Protein AF-A0A7S1B2X5-F1 (afdb_monomer_lite)

pLDDT: mean 73.07, std 13.42, range [37.28, 90.69]

Organism: NCBI:txid216773

Structure (mmCIF, N/CA/C/O backbone):
data_AF-A0A7S1B2X5-F1
#
_entry.id   AF-A0A7S1B2X5-F1
#
loop_
_atom_site.group_PDB
_atom_site.id
_atom_site.type_symbol
_atom_site.label_atom_id
_atom_site.label_alt_id
_atom_site.label_comp_id
_atom_site.label_asym_id
_atom_site.label_entity_id
_atom_site.label_seq_id
_atom_site.pdbx_PDB_ins_code
_atom_site.Cartn_x
_atom_site.Cartn_y
_atom_site.Cartn_z
_atom_site.occupancy
_atom_site.B_iso_or_equiv
_atom_site.auth_seq_id
_atom_site.auth_comp_id
_atom_site.auth_asym_id
_atom_site.auth_atom_id
_atom_site.pdbx_PDB_model_num
ATOM 1 N N . TYR A 1 1 ? 13.608 11.062 -33.165 1.00 51.12 1 TYR A N 1
ATOM 2 C CA . TYR A 1 1 ? 14.227 10.908 -34.496 1.00 51.12 1 TYR A CA 1
ATOM 3 C C . TYR A 1 1 ? 13.852 12.050 -35.441 1.00 51.12 1 TYR A C 1
ATOM 5 O O . TYR A 1 1 ? 14.652 12.958 -35.560 1.00 51.12 1 TYR A O 1
ATOM 13 N N . TYR A 1 2 ? 12.634 12.104 -36.008 1.00 51.72 2 TYR A N 1
ATOM 14 C CA . TYR A 1 2 ? 12.234 13.109 -37.024 1.00 51.72 2 TYR A CA 1
ATOM 15 C C . TYR A 1 2 ? 12.463 14.580 -36.612 1.00 51.72 2 TYR A C 1
ATOM 17 O O . TYR A 1 2 ? 12.947 15.375 -37.407 1.00 51.72 2 TYR A O 1
ATOM 25 N N . ALA A 1 3 ? 12.171 14.922 -35.353 1.00 55.47 3 ALA A N 1
ATOM 26 C CA . ALA A 1 3 ? 12.404 16.256 -34.790 1.00 55.47 3 ALA A CA 1
ATOM 27 C C . ALA A 1 3 ? 13.886 16.584 -34.518 1.00 55.47 3 ALA A C 1
ATOM 29 O O . ALA A 1 3 ? 14.247 17.753 -34.463 1.00 55.47 3 ALA A O 1
ATOM 30 N N . ALA A 1 4 ? 14.729 15.565 -34.329 1.00 58.91 4 ALA A N 1
ATOM 31 C CA . ALA A 1 4 ? 16.142 15.722 -33.982 1.00 58.91 4 ALA A CA 1
ATOM 32 C C . ALA A 1 4 ? 17.059 15.676 -35.216 1.00 58.91 4 ALA A C 1
ATOM 34 O O . ALA A 1 4 ? 18.112 16.300 -35.211 1.00 58.91 4 ALA A O 1
ATOM 35 N N . THR A 1 5 ? 16.667 14.960 -36.278 1.00 59.28 5 THR A N 1
ATOM 36 C CA . THR A 1 5 ? 17.495 14.759 -37.480 1.00 59.28 5 THR A CA 1
ATOM 37 C C . THR A 1 5 ? 17.140 15.676 -38.650 1.00 59.28 5 THR A C 1
ATOM 39 O O . THR A 1 5 ? 17.863 15.698 -39.643 1.00 59.28 5 THR A O 1
ATOM 42 N N . ARG A 1 6 ? 16.045 16.447 -38.574 1.00 59.91 6 ARG A N 1
ATOM 43 C CA . ARG A 1 6 ? 15.632 17.377 -39.639 1.00 59.91 6 ARG A CA 1
ATOM 44 C C . ARG A 1 6 ? 15.222 18.727 -39.061 1.00 59.91 6 ARG A C 1
ATOM 46 O O . ARG A 1 6 ? 14.133 18.880 -38.506 1.00 59.91 6 ARG A O 1
ATOM 53 N N . SER A 1 7 ? 16.102 19.715 -39.206 1.00 49.72 7 SER A N 1
ATOM 54 C CA . SER A 1 7 ? 15.865 21.092 -38.774 1.00 49.72 7 SER A CA 1
ATOM 55 C C . SER A 1 7 ? 14.708 21.723 -39.564 1.00 49.72 7 SER A C 1
ATOM 57 O O . SER A 1 7 ? 14.648 21.647 -40.787 1.00 49.72 7 SER A O 1
ATOM 59 N N . GLY A 1 8 ? 13.749 22.326 -38.851 1.00 60.31 8 GLY A N 1
ATOM 60 C CA . GLY A 1 8 ? 12.689 23.159 -39.442 1.00 60.31 8 GLY A CA 1
ATOM 61 C C . GLY A 1 8 ? 11.333 22.496 -39.723 1.00 60.31 8 GLY A C 1
ATOM 62 O O . GLY A 1 8 ? 10.438 23.176 -40.210 1.00 60.31 8 GLY A O 1
ATOM 63 N N . SER A 1 9 ? 11.120 21.212 -39.400 1.00 59.06 9 SER A N 1
ATOM 64 C CA . SER A 1 9 ? 9.840 20.519 -39.683 1.00 59.06 9 SER A CA 1
ATOM 65 C C . SER A 1 9 ? 9.235 19.761 -38.492 1.00 59.06 9 SER A C 1
ATOM 67 O O . SER A 1 9 ? 8.562 18.745 -38.669 1.00 59.06 9 SER A O 1
ATOM 69 N N . PHE A 1 10 ? 9.424 20.284 -37.274 1.00 61.44 10 PHE A N 1
ATOM 70 C CA . PHE A 1 10 ? 8.955 19.685 -36.012 1.00 61.44 10 PHE A CA 1
ATOM 71 C C . PHE A 1 10 ? 7.477 19.252 -36.041 1.00 61.44 10 PHE A C 1
ATOM 73 O O . PHE A 1 10 ? 7.136 18.176 -35.556 1.00 61.44 10 PHE A O 1
ATOM 80 N N . TRP A 1 11 ? 6.607 20.057 -36.659 1.00 62.44 11 TRP A N 1
ATOM 81 C CA . TRP A 1 11 ? 5.155 19.851 -36.653 1.00 62.44 11 TRP A CA 1
ATOM 82 C C . TRP A 1 11 ? 4.622 18.986 -37.812 1.00 62.44 11 TRP A C 1
ATOM 84 O O . TRP A 1 11 ? 3.517 18.455 -37.737 1.00 62.44 11 TRP A O 1
ATOM 94 N N . ASN A 1 12 ? 5.420 18.763 -38.864 1.00 66.12 12 ASN A N 1
ATOM 95 C CA . ASN A 1 12 ? 4.993 18.042 -40.076 1.00 66.12 12 ASN A CA 1
ATOM 96 C C . ASN A 1 12 ? 5.282 16.532 -40.025 1.00 66.12 12 ASN A C 1
ATOM 98 O O . ASN A 1 12 ? 5.194 15.843 -41.042 1.00 66.12 12 ASN A O 1
ATOM 102 N N . TRP A 1 13 ? 5.619 15.988 -38.853 1.00 64.06 13 TRP A N 1
ATOM 103 C CA . TRP A 1 13 ? 5.967 14.571 -38.709 1.00 64.06 13 TRP A CA 1
ATOM 104 C C . TRP A 1 13 ? 4.816 13.620 -39.080 1.00 64.06 13 TRP A C 1
ATOM 106 O O . TRP A 1 13 ? 5.064 12.482 -39.480 1.00 64.06 13 TRP A O 1
ATOM 116 N N . TRP A 1 14 ? 3.571 14.096 -38.997 1.00 66.06 14 TRP A N 1
ATOM 117 C CA . TRP A 1 14 ? 2.355 13.369 -39.371 1.00 66.06 14 TRP A CA 1
ATOM 118 C C . TRP A 1 14 ? 2.150 13.217 -40.888 1.00 66.06 14 TRP A C 1
ATOM 120 O O . TRP A 1 14 ? 1.472 12.287 -41.312 1.00 66.06 14 TRP A O 1
ATOM 130 N N . GLN A 1 15 ? 2.731 14.095 -41.719 1.00 68.12 15 GLN A N 1
ATOM 131 C CA . GLN A 1 15 ? 2.636 13.988 -43.186 1.00 68.12 15 GLN A CA 1
ATOM 132 C C . GLN A 1 15 ? 3.516 12.864 -43.747 1.00 68.12 15 GLN A C 1
ATOM 134 O O . GLN A 1 15 ? 3.333 12.417 -44.882 1.00 68.12 15 GLN A O 1
ATOM 139 N N . TYR A 1 16 ? 4.477 12.386 -42.958 1.00 61.59 16 TYR A N 1
ATOM 140 C CA . TYR A 1 16 ? 5.363 11.314 -43.366 1.00 61.59 16 TYR A CA 1
ATOM 141 C C . TYR A 1 16 ? 4.650 9.964 -43.228 1.00 61.59 16 TYR A C 1
ATOM 143 O O . TYR A 1 16 ? 4.405 9.491 -42.115 1.00 61.59 16 TYR A O 1
ATOM 151 N N . ARG A 1 17 ? 4.339 9.307 -44.356 1.00 60.09 17 ARG A N 1
ATOM 152 C CA . ARG A 1 17 ? 3.829 7.926 -44.338 1.00 60.09 17 ARG A CA 1
ATOM 153 C C . ARG A 1 17 ? 4.901 7.000 -43.770 1.00 60.09 17 ARG A C 1
ATOM 155 O O . ARG A 1 17 ? 5.822 6.584 -44.471 1.00 60.09 17 ARG A O 1
ATOM 162 N N . LYS A 1 18 ? 4.767 6.648 -42.494 1.00 63.75 18 LYS A N 1
ATOM 163 C CA . LYS A 1 18 ? 5.566 5.591 -41.874 1.00 63.75 18 LYS A CA 1
ATOM 164 C C . LYS A 1 18 ? 5.159 4.268 -42.526 1.00 63.75 18 LYS A C 1
ATOM 166 O O . LYS A 1 18 ? 3.989 3.895 -42.469 1.00 63.75 18 LYS A O 1
ATOM 171 N N . LYS A 1 19 ? 6.100 3.555 -43.152 1.00 58.75 19 LYS A N 1
ATOM 172 C CA . LYS A 1 19 ? 5.879 2.155 -43.538 1.00 58.75 19 LYS A CA 1
ATOM 173 C C . LYS A 1 19 ? 5.829 1.338 -42.248 1.00 58.75 19 LYS A C 1
ATOM 175 O O . LYS A 1 19 ? 6.869 1.001 -41.694 1.00 58.75 19 LYS A O 1
ATOM 180 N N . MET A 1 20 ? 4.629 1.116 -41.717 1.00 52.09 20 MET A N 1
ATOM 181 C CA . MET A 1 20 ? 4.441 0.230 -40.574 1.00 52.09 20 MET A CA 1
ATOM 182 C C . MET A 1 20 ? 4.513 -1.208 -41.070 1.00 52.09 20 MET A C 1
ATOM 184 O O . MET A 1 20 ? 3.611 -1.684 -41.754 1.00 52.09 20 MET A O 1
ATOM 188 N N . TYR A 1 21 ? 5.603 -1.891 -40.743 1.00 56.97 21 TYR A N 1
ATOM 189 C CA . TYR A 1 21 ? 5.671 -3.335 -40.880 1.00 56.97 21 TYR A CA 1
ATOM 190 C C . TYR A 1 21 ? 5.119 -3.930 -39.588 1.00 56.97 21 TYR A C 1
ATOM 192 O O . TYR A 1 21 ? 5.742 -3.811 -38.538 1.00 56.97 21 TYR A O 1
ATOM 200 N N . TRP A 1 22 ? 3.922 -4.512 -39.659 1.00 53.44 22 TRP A N 1
ATOM 201 C CA . TRP A 1 22 ? 3.254 -5.109 -38.496 1.00 53.44 22 TRP A CA 1
ATOM 202 C C . TRP A 1 22 ? 4.026 -6.328 -37.960 1.00 53.44 22 TRP A C 1
ATOM 204 O O . TRP A 1 22 ? 4.013 -6.601 -36.767 1.00 53.44 22 TRP A O 1
ATOM 214 N N . VAL A 1 23 ? 4.779 -6.998 -38.840 1.00 54.66 23 VAL A N 1
ATOM 215 C CA . VAL A 1 23 ? 5.774 -8.023 -38.509 1.00 54.66 23 VAL A CA 1
ATOM 216 C C . VAL A 1 23 ? 6.947 -7.850 -39.480 1.00 54.66 23 VAL A C 1
ATOM 218 O O . VAL A 1 23 ? 6.916 -8.349 -40.601 1.00 54.66 23 VAL A O 1
ATOM 221 N N . SER A 1 24 ? 7.957 -7.067 -39.095 1.00 48.06 24 SER A N 1
ATOM 222 C CA . SER A 1 24 ? 9.237 -7.018 -39.814 1.00 48.06 24 SER A CA 1
ATOM 223 C C . SER A 1 24 ? 10.173 -8.063 -39.208 1.00 48.06 24 SER A C 1
ATOM 225 O O . SER A 1 24 ? 10.611 -7.863 -38.076 1.00 48.06 24 SER A O 1
ATOM 227 N N . PRO A 1 25 ? 10.528 -9.149 -39.919 1.00 54.94 25 PRO A N 1
ATOM 228 C CA . PRO A 1 25 ? 11.567 -10.073 -39.462 1.00 54.94 25 PRO A CA 1
ATOM 229 C C . PRO A 1 25 ? 12.975 -9.454 -39.509 1.00 54.94 25 PRO A C 1
ATOM 231 O O . PRO A 1 25 ? 13.930 -10.075 -39.053 1.00 54.94 25 PRO A O 1
ATOM 234 N N . GLN A 1 26 ? 13.128 -8.242 -40.056 1.00 54.75 26 GLN A N 1
ATOM 235 C CA . GLN A 1 26 ? 14.396 -7.524 -40.060 1.00 54.75 26 GLN A CA 1
ATOM 236 C C . GLN A 1 26 ? 14.434 -6.524 -38.897 1.00 54.75 26 GLN A C 1
ATOM 238 O O . GLN A 1 26 ? 13.511 -5.705 -38.782 1.00 54.75 26 GLN A O 1
ATOM 243 N N . PRO A 1 27 ? 15.474 -6.563 -38.039 1.00 57.91 27 PRO A N 1
ATOM 244 C CA . PRO A 1 27 ? 15.694 -5.504 -37.066 1.00 57.91 27 PRO A CA 1
ATOM 245 C C . PRO A 1 27 ? 15.794 -4.189 -37.836 1.00 57.91 27 PRO A C 1
ATOM 247 O O . PRO A 1 27 ? 16.492 -4.109 -38.848 1.00 57.91 27 PRO A O 1
ATOM 250 N N . CYS A 1 28 ? 15.048 -3.174 -37.398 1.00 58.97 28 CYS A N 1
ATOM 251 C CA . CYS A 1 28 ? 15.173 -1.836 -37.963 1.00 58.97 28 CYS A CA 1
ATOM 252 C C . CYS A 1 28 ? 16.665 -1.462 -37.899 1.00 58.97 28 CYS A C 1
ATOM 254 O O . CYS A 1 28 ? 17.228 -1.565 -36.805 1.00 58.97 28 CYS A O 1
ATOM 256 N N . PRO A 1 29 ? 17.328 -1.127 -39.025 1.00 60.38 29 PRO A N 1
ATOM 257 C CA . PRO A 1 29 ? 18.743 -0.785 -39.028 1.00 60.38 29 PRO A CA 1
ATOM 258 C C . PRO A 1 29 ? 18.901 0.576 -38.354 1.00 60.38 29 PRO A C 1
ATOM 260 O O . PRO A 1 29 ? 18.914 1.621 -38.995 1.00 60.38 29 PRO A O 1
ATOM 263 N N . THR A 1 30 ? 18.929 0.548 -37.030 1.00 60.06 30 THR A N 1
ATOM 264 C CA . THR A 1 30 ? 19.235 1.692 -36.190 1.00 60.06 30 THR A CA 1
ATOM 265 C C . THR A 1 30 ? 20.751 1.763 -36.111 1.00 60.06 30 THR A C 1
ATOM 267 O O . THR A 1 30 ? 21.403 0.791 -35.719 1.00 60.06 30 THR A O 1
ATOM 270 N N . GLU A 1 31 ? 21.328 2.880 -36.541 1.00 74.56 31 GLU A N 1
ATOM 271 C CA . GLU A 1 31 ? 22.778 3.046 -36.541 1.00 74.56 31 GLU A CA 1
ATOM 272 C C . GLU A 1 31 ? 23.296 2.977 -35.093 1.00 74.56 31 GLU A C 1
ATOM 274 O O . GLU A 1 31 ? 22.683 3.510 -34.168 1.00 74.56 31 GLU A O 1
ATOM 279 N N . TRP A 1 32 ? 24.403 2.266 -34.864 1.00 74.75 32 TRP A N 1
ATOM 280 C CA . TRP A 1 32 ? 24.851 1.864 -33.519 1.00 74.75 32 TRP A CA 1
ATOM 281 C C . TRP A 1 32 ? 25.058 3.035 -32.541 1.00 74.75 32 TRP A C 1
ATOM 283 O O . TRP A 1 32 ? 24.898 2.865 -31.334 1.00 74.75 32 TRP A O 1
ATOM 293 N N . TYR A 1 33 ? 25.373 4.233 -33.041 1.00 77.12 33 TYR A N 1
ATOM 294 C CA . TYR A 1 33 ? 25.543 5.425 -32.210 1.00 77.12 33 TYR A CA 1
ATOM 295 C C . TYR A 1 33 ? 24.212 5.982 -31.677 1.00 77.12 33 TYR A C 1
ATOM 297 O O . TYR A 1 33 ? 24.188 6.618 -30.623 1.00 77.12 33 TYR A O 1
ATOM 305 N N . GLU A 1 34 ? 23.089 5.721 -32.351 1.00 74.44 34 GLU A N 1
ATOM 306 C CA . GLU A 1 34 ? 21.761 6.153 -31.900 1.00 74.44 34 GLU A CA 1
ATOM 307 C C . GLU A 1 34 ? 21.315 5.392 -30.647 1.00 74.44 34 GLU A C 1
ATOM 309 O O . GLU A 1 34 ? 20.523 5.908 -29.856 1.00 74.44 34 GLU A O 1
ATOM 314 N N . TYR A 1 35 ? 21.873 4.198 -30.420 1.00 77.12 35 TYR A N 1
ATOM 315 C CA . TYR A 1 35 ? 21.618 3.403 -29.223 1.00 77.12 35 TYR A CA 1
ATOM 316 C C . TYR A 1 35 ? 21.959 4.182 -27.947 1.00 77.12 35 TYR A C 1
ATOM 318 O O . TYR A 1 35 ? 21.159 4.217 -27.014 1.00 77.12 35 TYR A O 1
ATOM 326 N N . PHE A 1 36 ? 23.091 4.891 -27.924 1.00 81.62 36 PHE A N 1
ATOM 327 C CA . PHE A 1 36 ? 23.503 5.675 -26.756 1.00 81.62 36 PHE A CA 1
ATOM 328 C C . PHE A 1 36 ? 22.570 6.855 -26.480 1.00 81.62 36 PHE A C 1
ATOM 330 O O . PHE A 1 36 ? 22.327 7.178 -25.319 1.00 81.62 36 PHE A O 1
ATOM 337 N N . LEU A 1 37 ? 22.004 7.469 -27.523 1.00 79.50 37 LEU A N 1
ATOM 338 C CA . LEU A 1 37 ? 21.045 8.564 -27.369 1.00 79.50 37 LEU A CA 1
ATOM 339 C C . LEU A 1 37 ? 19.714 8.068 -26.808 1.00 79.50 37 LEU A C 1
ATOM 341 O O . LEU A 1 37 ? 19.147 8.708 -25.926 1.00 79.50 37 LEU A O 1
ATOM 345 N N . VAL A 1 38 ? 19.224 6.924 -27.290 1.00 79.75 38 VAL A N 1
ATOM 346 C CA . VAL A 1 38 ? 17.984 6.326 -26.780 1.00 79.75 38 VAL A CA 1
ATOM 347 C C . VAL A 1 38 ? 18.170 5.865 -25.338 1.00 79.75 38 VAL A C 1
ATOM 349 O O . VAL A 1 38 ? 17.350 6.200 -24.488 1.00 79.75 38 VAL A O 1
ATOM 352 N N . VAL A 1 39 ? 19.265 5.162 -25.039 1.00 84.31 39 VAL A N 1
ATOM 353 C CA . VAL A 1 39 ? 19.568 4.706 -23.676 1.00 84.31 39 VAL A CA 1
ATOM 354 C C . VAL A 1 39 ? 19.749 5.895 -22.734 1.00 84.31 39 VAL A C 1
ATOM 356 O O . VAL A 1 39 ? 19.134 5.919 -21.673 1.00 84.31 39 VAL A O 1
ATOM 359 N N . GLY A 1 40 ? 20.515 6.915 -23.129 1.00 86.88 40 GLY A N 1
ATOM 360 C CA . GLY A 1 40 ? 20.701 8.127 -22.330 1.00 86.88 40 GLY A CA 1
ATOM 361 C C . GLY A 1 40 ? 19.390 8.869 -22.072 1.00 86.88 40 GLY A C 1
ATOM 362 O O . GLY A 1 40 ? 19.125 9.270 -20.942 1.00 86.88 40 GLY A O 1
ATOM 363 N N . LEU A 1 41 ? 18.526 8.985 -23.084 1.00 88.06 41 LEU A N 1
ATOM 364 C CA . LEU A 1 41 ? 17.216 9.617 -22.940 1.00 88.06 41 LEU A CA 1
ATOM 365 C C . LEU A 1 41 ? 16.305 8.834 -21.990 1.00 88.06 41 LEU A C 1
ATOM 367 O O . LEU A 1 41 ? 15.653 9.447 -21.150 1.00 88.06 41 LEU A O 1
ATOM 371 N N . VAL A 1 42 ? 16.284 7.501 -22.079 1.00 87.44 42 VAL A N 1
ATOM 372 C CA . VAL A 1 42 ? 15.501 6.655 -21.166 1.00 87.44 42 VAL A CA 1
ATOM 373 C C . VAL A 1 42 ? 16.038 6.758 -19.740 1.00 87.44 42 VAL A C 1
ATOM 375 O O . VAL A 1 42 ? 15.253 6.923 -18.815 1.00 87.44 42 VAL A O 1
ATOM 378 N N . VAL A 1 43 ? 17.358 6.732 -19.547 1.00 90.69 43 VAL A N 1
ATOM 379 C CA . VAL A 1 43 ? 17.973 6.864 -18.217 1.00 90.69 43 VAL A CA 1
ATOM 380 C C . VAL A 1 43 ? 17.694 8.242 -17.613 1.00 90.69 43 VAL A C 1
ATOM 382 O O . VAL A 1 43 ? 17.263 8.319 -16.464 1.00 90.69 43 VAL A O 1
ATOM 385 N N . CYS A 1 44 ? 17.865 9.326 -18.377 1.00 87.44 44 CYS A N 1
ATOM 386 C CA . CYS A 1 44 ? 17.526 10.677 -17.922 1.00 87.44 44 CYS A CA 1
ATOM 387 C C . CYS A 1 44 ? 16.032 10.822 -17.616 1.00 87.44 44 CYS A C 1
ATOM 389 O O . CYS A 1 44 ? 15.680 11.453 -16.624 1.00 87.44 44 CYS A O 1
ATOM 391 N N 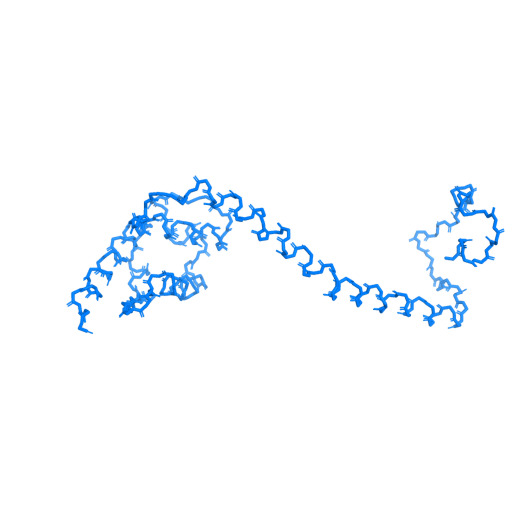. TRP A 1 45 ? 15.157 10.232 -18.433 1.00 87.94 45 TRP A N 1
ATOM 392 C CA . TRP A 1 45 ? 13.715 10.259 -18.200 1.00 87.94 45 TRP A CA 1
ATOM 393 C C . TRP A 1 45 ? 13.318 9.488 -16.939 1.00 87.94 45 TRP A C 1
ATOM 395 O O . TRP A 1 45 ? 12.556 10.005 -16.127 1.00 87.94 45 TRP A O 1
ATOM 405 N N . SER A 1 46 ? 13.867 8.289 -16.732 1.00 87.62 46 SER A N 1
ATOM 406 C CA . SER A 1 46 ? 13.638 7.503 -15.516 1.00 87.62 46 SER A CA 1
ATOM 407 C C . SER A 1 46 ? 14.147 8.235 -14.276 1.00 87.62 46 SER A C 1
ATOM 409 O O . SER A 1 46 ? 13.444 8.307 -13.275 1.00 87.62 46 SER A O 1
ATOM 411 N N . HIS A 1 47 ? 15.327 8.855 -14.354 1.00 88.62 47 HIS A N 1
ATOM 412 C CA . HIS A 1 47 ? 15.864 9.665 -13.262 1.00 88.62 47 HIS A CA 1
ATOM 413 C C . HIS A 1 47 ? 14.969 10.880 -12.964 1.00 88.62 47 HIS A C 1
ATOM 415 O O . HIS A 1 47 ? 14.649 11.154 -11.812 1.00 88.62 47 HIS A O 1
ATOM 421 N N . LEU A 1 48 ? 14.488 11.579 -13.995 1.00 87.62 48 LEU A N 1
ATOM 422 C CA . LEU A 1 48 ? 13.548 12.688 -13.837 1.00 87.62 48 LEU A CA 1
ATOM 423 C C . LEU A 1 48 ? 12.235 12.233 -13.177 1.00 87.62 48 LEU A C 1
ATOM 425 O O . LEU A 1 48 ? 11.752 12.891 -12.256 1.00 87.62 48 LEU A O 1
ATOM 429 N N . MET A 1 49 ? 11.677 11.104 -13.620 1.00 85.19 49 MET A N 1
ATOM 430 C CA . MET A 1 49 ? 10.464 10.527 -13.041 1.00 85.19 49 MET A CA 1
ATOM 431 C C . MET A 1 49 ? 10.650 10.198 -11.560 1.00 85.19 49 MET A C 1
ATOM 433 O O . MET A 1 49 ? 9.865 10.656 -10.732 1.00 85.19 49 MET A O 1
ATOM 437 N N . THR A 1 50 ? 11.722 9.488 -11.218 1.00 81.81 50 THR A N 1
ATOM 438 C CA . THR A 1 50 ? 11.944 9.024 -9.848 1.00 81.81 50 THR A CA 1
ATOM 439 C C . THR A 1 50 ? 12.297 10.149 -8.882 1.00 81.81 50 THR A C 1
ATOM 441 O O . THR A 1 50 ? 11.768 10.204 -7.779 1.00 81.81 50 THR A O 1
ATOM 444 N N . TYR A 1 51 ? 13.145 11.100 -9.274 1.00 81.50 51 TYR A N 1
ATOM 445 C CA . TYR A 1 51 ? 13.594 12.132 -8.333 1.00 81.50 51 TYR A CA 1
ATOM 446 C C . TYR A 1 51 ? 12.663 13.339 -8.246 1.00 81.50 51 TYR A C 1
ATOM 448 O O . TYR A 1 51 ? 12.595 13.976 -7.196 1.00 81.50 51 TYR A O 1
ATOM 456 N N . HIS A 1 52 ? 11.946 13.671 -9.322 1.00 81.31 52 HIS A N 1
ATOM 457 C CA . HIS A 1 52 ? 11.128 14.885 -9.357 1.00 81.31 52 HIS A CA 1
ATOM 458 C C . HIS A 1 52 ? 9.627 14.608 -9.401 1.00 81.31 52 HIS A C 1
ATOM 460 O O . HIS A 1 52 ? 8.865 15.329 -8.754 1.00 81.31 52 HIS A O 1
ATOM 466 N N . LEU A 1 53 ? 9.183 13.581 -10.130 1.00 80.81 53 LEU A N 1
ATOM 467 C CA . LEU A 1 53 ? 7.752 13.330 -10.304 1.00 80.81 53 LEU A CA 1
ATOM 468 C C . LEU A 1 53 ? 7.172 12.453 -9.195 1.00 80.81 53 LEU A C 1
ATOM 470 O O . LEU A 1 53 ? 6.091 12.776 -8.718 1.00 80.81 53 LEU A O 1
ATOM 474 N N . GLU A 1 54 ? 7.886 11.442 -8.700 1.00 79.06 54 GLU A N 1
ATOM 475 C CA . GLU A 1 54 ? 7.433 10.649 -7.545 1.00 79.06 54 GLU A CA 1
ATOM 476 C C . GLU A 1 54 ? 7.108 11.501 -6.302 1.00 79.06 54 GLU A C 1
ATOM 478 O O . GLU A 1 54 ? 5.992 11.372 -5.793 1.00 79.06 54 GLU A O 1
ATOM 483 N N . PRO A 1 55 ? 7.973 12.423 -5.822 1.00 77.12 55 PRO A N 1
ATOM 484 C CA . PRO A 1 55 ? 7.625 13.248 -4.665 1.00 77.12 55 PRO A CA 1
ATOM 485 C C . PRO A 1 55 ? 6.496 14.240 -4.970 1.00 77.12 55 PRO A C 1
ATOM 487 O O . PRO A 1 55 ? 5.696 14.553 -4.089 1.00 77.12 55 PRO A O 1
ATOM 490 N N . CYS A 1 56 ? 6.382 14.717 -6.213 1.00 80.44 56 CYS A N 1
ATOM 491 C CA . CYS A 1 56 ? 5.285 15.593 -6.619 1.00 80.44 56 CYS A CA 1
ATOM 492 C C . CYS A 1 56 ? 3.944 14.846 -6.593 1.00 80.44 56 CYS A C 1
ATOM 494 O O . CYS A 1 56 ? 2.988 15.315 -5.978 1.00 80.44 56 CYS A O 1
ATOM 496 N N . VAL A 1 57 ? 3.894 13.651 -7.184 1.00 79.69 57 VAL A N 1
ATOM 497 C CA . VAL A 1 57 ? 2.707 12.790 -7.201 1.00 79.69 57 VAL A CA 1
ATOM 498 C C . VAL A 1 57 ? 2.347 12.341 -5.789 1.00 79.69 57 VAL A C 1
ATOM 500 O O . VAL A 1 57 ? 1.177 12.404 -5.424 1.00 79.69 57 VAL A O 1
ATOM 503 N N . ALA A 1 58 ? 3.327 11.970 -4.962 1.00 77.06 58 ALA A N 1
ATOM 504 C CA . ALA A 1 58 ? 3.091 11.609 -3.568 1.00 77.06 58 ALA A CA 1
ATOM 505 C C . ALA A 1 58 ? 2.505 12.782 -2.765 1.00 77.06 58 ALA A C 1
ATOM 507 O O . ALA A 1 58 ? 1.553 12.595 -2.011 1.00 77.06 58 ALA A O 1
ATOM 508 N N . ASN A 1 59 ? 3.013 14.003 -2.956 1.00 79.50 59 ASN A N 1
ATOM 509 C CA . ASN A 1 59 ? 2.487 15.194 -2.286 1.00 79.50 59 ASN A CA 1
ATOM 510 C C . ASN A 1 59 ? 1.072 15.546 -2.749 1.00 79.50 59 ASN A C 1
ATOM 512 O O . ASN A 1 59 ? 0.224 15.870 -1.922 1.00 79.50 59 ASN A O 1
ATOM 516 N N . VAL A 1 60 ? 0.795 15.441 -4.049 1.00 82.31 60 VAL A N 1
ATOM 517 C CA . VAL A 1 60 ? -0.548 15.654 -4.600 1.00 82.31 60 VAL A CA 1
ATOM 518 C C . VAL A 1 60 ? -1.513 14.591 -4.075 1.00 82.31 60 VAL A C 1
ATOM 520 O O . VAL A 1 60 ? -2.592 14.929 -3.598 1.00 82.31 60 VAL A O 1
ATOM 523 N N . PHE A 1 61 ? -1.116 13.319 -4.073 1.00 79.31 61 PHE A N 1
ATOM 524 C CA . PHE A 1 61 ? -1.922 12.229 -3.530 1.00 79.31 61 PHE A CA 1
ATOM 525 C C . PHE A 1 61 ? -2.208 12.419 -2.035 1.00 79.31 61 PHE A C 1
ATOM 527 O O . PHE A 1 61 ? -3.361 12.357 -1.617 1.00 79.31 61 PHE A O 1
ATOM 534 N N . ASN A 1 62 ? -1.189 12.744 -1.234 1.00 78.94 62 ASN A N 1
ATOM 535 C CA . ASN A 1 62 ? -1.352 13.036 0.191 1.00 78.94 62 ASN A CA 1
ATOM 536 C C . ASN A 1 62 ? -2.242 14.263 0.436 1.00 78.94 62 ASN A C 1
ATOM 538 O O . ASN A 1 62 ? -3.006 14.275 1.398 1.00 78.94 62 ASN A O 1
ATOM 542 N N . PHE A 1 63 ? -2.192 15.273 -0.435 1.00 78.31 63 PHE A N 1
ATOM 543 C CA . PHE A 1 63 ? -3.087 16.427 -0.380 1.00 78.31 63 PHE A CA 1
ATOM 544 C C . PHE A 1 63 ? -4.543 16.038 -0.677 1.00 78.31 63 PHE A C 1
ATOM 546 O O . PHE A 1 63 ? -5.439 16.432 0.067 1.00 78.31 63 PHE A O 1
ATOM 553 N N . PHE A 1 64 ? -4.791 15.206 -1.694 1.00 76.62 64 PHE A N 1
ATOM 554 C CA . PHE A 1 64 ? -6.133 14.696 -2.005 1.00 76.62 64 PHE A CA 1
ATOM 555 C C . PHE A 1 64 ? -6.692 13.801 -0.892 1.00 76.62 64 PHE A C 1
ATOM 557 O O . PHE A 1 64 ? -7.835 13.982 -0.469 1.00 76.62 64 PHE A O 1
ATOM 564 N N . VAL A 1 65 ? -5.879 12.886 -0.358 1.00 75.38 65 VAL A N 1
ATOM 565 C CA . VAL A 1 65 ? -6.250 12.054 0.798 1.00 75.38 65 VAL A CA 1
ATOM 566 C C . VAL A 1 65 ? -6.496 12.925 2.035 1.00 75.38 65 VAL A C 1
ATOM 568 O O . VAL A 1 65 ? -7.451 12.698 2.777 1.00 75.38 65 VAL A O 1
ATOM 571 N N . GLY A 1 66 ? -5.674 13.956 2.245 1.00 69.69 66 GLY A N 1
ATOM 572 C CA . GLY A 1 66 ? -5.820 14.925 3.329 1.00 69.69 66 GLY A CA 1
ATOM 573 C C . GLY A 1 66 ? -7.110 15.738 3.235 1.00 69.69 66 GLY A C 1
ATOM 574 O O . GLY A 1 66 ? -7.780 15.917 4.249 1.00 69.69 66 GLY A O 1
ATOM 575 N N . LEU A 1 67 ? -7.517 16.163 2.035 1.00 71.56 67 LEU A N 1
ATOM 576 C CA . LEU A 1 67 ? -8.798 16.844 1.824 1.00 71.56 67 LEU A CA 1
ATOM 577 C C . LEU A 1 67 ? -9.996 15.930 2.102 1.00 71.56 67 LEU A C 1
ATOM 579 O O . LEU A 1 67 ? -10.938 16.359 2.766 1.00 71.56 67 LEU A O 1
ATOM 583 N N . GLY A 1 68 ? -9.945 14.670 1.657 1.00 59.38 68 GLY A N 1
ATOM 584 C CA . GLY A 1 68 ? -10.989 13.683 1.957 1.00 59.38 68 GLY A CA 1
ATOM 585 C C . GLY A 1 68 ? -11.098 13.363 3.452 1.00 59.38 68 GLY A C 1
ATOM 586 O O . GLY A 1 68 ? -12.186 13.113 3.963 1.00 59.38 68 GLY A O 1
ATOM 587 N N . LYS A 1 69 ? -9.980 13.432 4.182 1.00 55.47 69 LYS A N 1
ATOM 588 C CA . LYS A 1 69 ? -9.922 13.168 5.626 1.00 55.47 69 LYS A CA 1
ATOM 589 C C . LYS A 1 69 ? -10.257 14.395 6.486 1.00 55.47 69 LYS A C 1
ATOM 591 O O . LYS A 1 69 ? -10.806 14.244 7.576 1.00 55.47 69 LYS A O 1
ATOM 596 N N . SER A 1 70 ? -9.983 15.605 5.995 1.00 45.19 70 SER A N 1
ATOM 597 C CA . SER A 1 70 ? -10.249 16.868 6.702 1.00 45.19 70 SER A CA 1
ATOM 598 C C . SER A 1 70 ? -11.745 17.096 6.951 1.00 45.19 70 SER A C 1
ATOM 600 O O . SER A 1 70 ? -12.121 17.648 7.981 1.00 45.19 70 SER A O 1
ATOM 602 N N . ASN A 1 71 ? -12.618 16.562 6.090 1.00 42.75 71 ASN A N 1
ATOM 603 C CA . ASN A 1 71 ? -14.067 16.630 6.299 1.00 42.75 71 ASN A CA 1
ATOM 604 C C . ASN A 1 71 ? -14.602 15.631 7.348 1.00 42.75 71 ASN A C 1
ATOM 606 O O . ASN A 1 71 ? -15.802 15.580 7.586 1.00 42.75 71 ASN A O 1
ATOM 610 N N . ASN A 1 72 ? -13.723 14.831 7.962 1.00 43.22 72 ASN A N 1
ATOM 611 C CA . ASN A 1 72 ? -14.079 13.785 8.925 1.00 43.22 72 ASN A CA 1
ATOM 612 C C . ASN A 1 72 ? -13.271 13.893 10.230 1.00 43.22 72 ASN A C 1
ATOM 614 O O . ASN A 1 72 ? -13.114 12.918 10.958 1.00 43.22 72 ASN A O 1
ATOM 618 N N . THR A 1 73 ? -12.686 15.064 10.501 1.00 39.81 73 THR A N 1
ATOM 619 C CA . THR A 1 73 ? -11.840 15.283 11.681 1.00 39.81 73 THR A CA 1
ATOM 620 C C . THR A 1 73 ? -12.457 16.352 12.570 1.00 39.81 73 THR A C 1
ATOM 622 O O . THR A 1 73 ? -11.946 17.467 12.651 1.00 39.81 73 THR A O 1
ATOM 625 N N . LYS A 1 74 ? -13.581 16.022 13.212 1.00 37.28 74 LYS A N 1
ATOM 626 C CA . LYS A 1 74 ? -14.023 16.736 14.420 1.00 37.28 74 LYS A CA 1
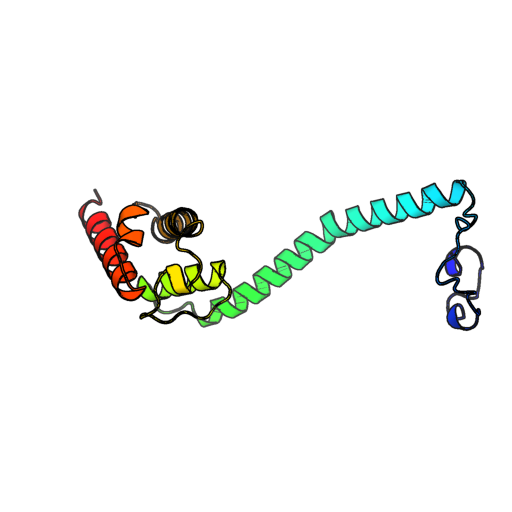ATOM 627 C C . LYS A 1 74 ? -14.867 15.935 15.407 1.00 37.28 74 LYS A C 1
ATOM 629 O O . LYS A 1 74 ? -15.040 16.429 16.506 1.00 37.28 74 LYS A O 1
ATOM 634 N N . ASP A 1 75 ? -15.246 14.701 15.096 1.00 38.38 75 ASP A N 1
ATOM 635 C CA . ASP A 1 75 ? -15.891 13.780 16.033 1.00 38.38 75 ASP A CA 1
ATOM 636 C C . ASP A 1 75 ? -15.389 12.352 15.735 1.00 38.38 75 ASP A C 1
ATOM 638 O O . ASP A 1 75 ? -14.914 12.098 14.633 1.00 38.38 75 ASP A O 1
ATOM 642 N N . GLU A 1 76 ? -15.492 11.424 16.687 1.00 40.38 76 GLU A N 1
ATOM 643 C CA . GLU A 1 76 ? -14.982 10.033 16.661 1.00 40.38 76 GLU A CA 1
ATOM 644 C C . GLU A 1 76 ? -13.575 9.825 17.270 1.00 40.38 76 GLU A C 1
ATOM 646 O O . GLU A 1 76 ? -12.709 9.152 16.707 1.00 40.38 76 GLU A O 1
ATOM 651 N N . GLU A 1 77 ? -13.381 10.280 18.513 1.00 40.81 77 GLU A N 1
ATOM 652 C CA . GLU A 1 77 ? -12.432 9.646 19.456 1.00 40.81 77 GLU A CA 1
ATOM 653 C C . GLU A 1 77 ? -12.790 8.174 19.771 1.00 40.81 77 GLU A C 1
ATOM 655 O O . GLU A 1 77 ? -12.047 7.462 20.439 1.00 40.81 77 GLU A O 1
ATOM 660 N N . GLU A 1 78 ? -13.881 7.673 19.198 1.00 44.44 78 GLU A N 1
ATOM 661 C CA . GLU A 1 78 ? -14.399 6.327 19.373 1.00 44.44 78 GLU A CA 1
ATOM 662 C C . GLU A 1 78 ? -14.907 5.801 18.021 1.00 44.44 78 GLU A C 1
ATOM 664 O O . GLU A 1 78 ? -16.084 5.506 17.835 1.00 44.44 78 GLU A O 1
ATOM 669 N N . LYS A 1 79 ? -14.033 5.718 17.006 1.00 50.44 79 LYS A N 1
ATOM 670 C CA . LYS A 1 79 ? -14.352 4.892 15.831 1.00 50.44 79 LYS A CA 1
ATOM 671 C C . LYS A 1 79 ? -14.629 3.481 16.337 1.00 50.44 79 LYS A C 1
ATOM 673 O O . LYS A 1 79 ? -13.698 2.829 16.820 1.00 50.44 79 LYS A O 1
ATOM 678 N N . SER A 1 80 ? -15.885 3.041 16.242 1.00 67.00 80 SER A N 1
ATOM 679 C CA . SER A 1 80 ? -16.295 1.683 16.595 1.00 67.00 80 SER A CA 1
ATOM 680 C C . SER A 1 80 ? -15.307 0.702 15.969 1.00 67.00 80 SER A C 1
ATOM 682 O O . SER A 1 80 ? -14.922 0.854 14.802 1.00 67.00 80 SER A O 1
ATOM 684 N N . SER A 1 81 ? -14.824 -0.271 16.744 1.00 75.69 81 SER A N 1
ATOM 685 C CA . SER A 1 81 ? -13.831 -1.230 16.240 1.00 75.69 81 SER A CA 1
ATOM 686 C C . SER A 1 81 ? -14.328 -1.931 14.978 1.00 75.69 81 SER A C 1
ATOM 688 O O . SER A 1 81 ? -13.529 -2.221 14.091 1.00 75.69 81 SER A O 1
ATOM 690 N N . HIS A 1 82 ? -15.651 -2.043 14.845 1.00 78.88 82 HIS A N 1
ATOM 691 C CA . HIS A 1 82 ? -16.372 -2.428 13.642 1.00 78.88 82 HIS A CA 1
ATOM 692 C C . HIS A 1 82 ? -16.000 -1.610 12.392 1.00 78.88 82 HIS A C 1
ATOM 694 O O . HIS A 1 82 ? -15.589 -2.178 11.385 1.00 78.88 82 HIS A O 1
ATOM 700 N N . LYS A 1 83 ? -16.073 -0.272 12.443 1.00 80.94 83 LYS A N 1
ATOM 701 C CA . LYS A 1 83 ? -15.749 0.605 11.301 1.00 80.94 83 LYS A CA 1
ATOM 702 C C . LYS A 1 83 ? -14.276 0.493 10.910 1.00 80.94 83 LYS A C 1
ATOM 704 O O . LYS A 1 83 ? -13.943 0.416 9.736 1.00 80.94 83 LYS A O 1
ATOM 709 N N . VAL A 1 84 ? -13.380 0.430 11.899 1.00 82.81 84 VAL A N 1
ATOM 710 C CA . VAL A 1 84 ? -11.936 0.267 11.646 1.00 82.81 84 VAL A CA 1
ATOM 711 C C . VAL A 1 84 ? -11.627 -1.101 11.040 1.00 82.81 84 VAL A C 1
ATOM 713 O O . VAL A 1 84 ? -10.740 -1.195 10.188 1.00 82.81 84 VAL A O 1
ATOM 716 N N . LEU A 1 85 ? -12.327 -2.147 11.477 1.00 84.06 85 LEU A N 1
ATOM 717 C CA . LEU A 1 85 ? -12.200 -3.492 10.936 1.00 84.06 85 LEU A CA 1
ATOM 718 C C . LEU A 1 85 ? -12.671 -3.535 9.476 1.00 84.06 85 LEU A C 1
ATOM 720 O O . LEU A 1 85 ? -11.876 -3.931 8.625 1.00 84.06 85 LEU A O 1
ATOM 724 N N . CYS A 1 86 ? -13.875 -3.028 9.184 1.00 83.56 86 CYS A N 1
ATOM 725 C CA . CYS A 1 86 ? -14.422 -2.935 7.825 1.00 83.56 86 CYS A CA 1
ATOM 726 C C . CYS A 1 86 ? -13.470 -2.158 6.907 1.00 83.56 86 CYS A C 1
ATOM 728 O O . CYS A 1 86 ? -12.919 -2.750 5.986 1.00 83.56 86 CYS A O 1
ATOM 730 N N . ASP A 1 87 ? -13.113 -0.911 7.250 1.00 83.75 87 ASP A N 1
ATOM 731 C CA . ASP A 1 87 ? -12.178 -0.078 6.470 1.00 83.75 87 ASP A CA 1
ATOM 732 C C . ASP A 1 87 ? -10.844 -0.800 6.169 1.00 8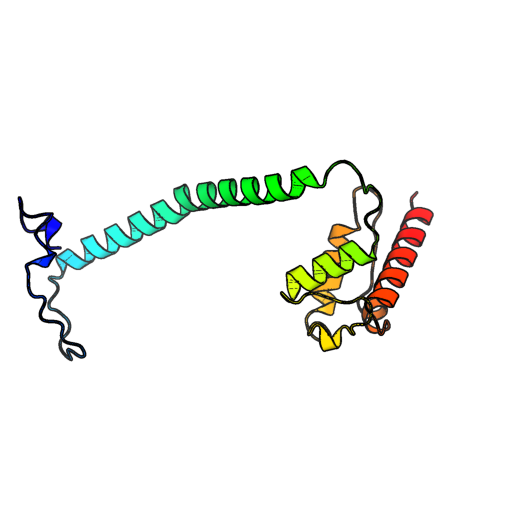3.75 87 ASP A C 1
ATOM 734 O O . ASP A 1 87 ? -10.183 -0.556 5.157 1.00 83.75 87 ASP A O 1
ATOM 738 N N . THR A 1 88 ? -10.373 -1.650 7.091 1.00 84.56 88 THR A N 1
ATOM 739 C CA . THR A 1 88 ? -9.109 -2.383 6.922 1.00 84.56 88 THR A CA 1
ATOM 740 C C . THR A 1 88 ? -9.260 -3.557 5.965 1.00 84.56 88 THR A C 1
ATOM 742 O O . THR A 1 88 ? -8.377 -3.761 5.135 1.00 84.56 88 THR A O 1
ATOM 745 N N . ILE A 1 89 ? -10.352 -4.313 6.068 1.00 84.56 89 ILE A N 1
ATOM 746 C CA . ILE A 1 89 ? -10.622 -5.453 5.190 1.00 84.56 89 ILE A CA 1
ATOM 747 C C . ILE A 1 89 ? -10.983 -4.950 3.781 1.00 84.56 89 ILE A C 1
ATOM 749 O O . ILE A 1 89 ? -10.449 -5.486 2.810 1.00 84.56 89 ILE A O 1
ATOM 753 N N . GLU A 1 90 ? -11.761 -3.870 3.643 1.00 85.50 90 GLU A N 1
ATOM 754 C CA . GLU A 1 90 ? -12.050 -3.233 2.346 1.00 85.50 90 GLU A CA 1
ATOM 755 C C . GLU A 1 90 ? -10.755 -2.746 1.691 1.00 85.50 90 GLU A C 1
ATOM 757 O O . GLU A 1 90 ? -10.500 -3.000 0.517 1.00 85.50 90 GLU A O 1
ATOM 762 N N . GLY A 1 91 ? -9.861 -2.127 2.470 1.00 82.25 91 GLY A N 1
ATOM 763 C CA . GLY A 1 91 ? -8.554 -1.698 1.976 1.00 82.25 91 GLY A CA 1
ATOM 764 C C . GLY A 1 91 ? -7.639 -2.846 1.527 1.00 82.25 91 GLY A C 1
ATOM 765 O O . GLY A 1 91 ? -6.749 -2.624 0.708 1.00 82.25 91 GLY A O 1
ATOM 766 N N . MET A 1 92 ? -7.831 -4.062 2.049 1.00 80.62 92 MET A N 1
ATOM 767 C CA . MET A 1 92 ? -7.061 -5.249 1.656 1.00 80.62 92 MET A CA 1
ATOM 768 C C . MET A 1 92 ? -7.670 -5.993 0.463 1.00 80.62 92 MET A C 1
ATOM 770 O O . MET A 1 92 ? -6.929 -6.597 -0.309 1.00 80.62 92 MET A O 1
ATOM 774 N N . THR A 1 93 ? -8.996 -5.980 0.330 1.00 82.06 93 THR A N 1
ATOM 775 C CA . THR A 1 93 ? -9.744 -6.832 -0.612 1.00 82.06 93 THR A CA 1
ATOM 776 C C . THR A 1 93 ? -10.318 -6.058 -1.797 1.00 82.06 93 THR A C 1
ATOM 778 O O . THR A 1 93 ? -10.490 -6.626 -2.872 1.00 82.06 93 THR A O 1
ATOM 781 N N . GLY A 1 94 ? -10.580 -4.760 -1.629 1.00 79.62 94 GLY A N 1
ATOM 782 C CA . GLY A 1 94 ? -11.263 -3.913 -2.607 1.00 79.62 94 GLY A CA 1
ATOM 783 C C . GLY A 1 94 ? -12.769 -4.170 -2.718 1.00 79.62 94 GLY A C 1
ATOM 784 O O . GLY A 1 94 ? -13.375 -3.719 -3.687 1.00 79.62 94 GLY A O 1
ATOM 785 N N . ILE A 1 95 ? -13.359 -4.908 -1.774 1.00 79.25 95 ILE A N 1
ATOM 786 C CA . ILE A 1 95 ? -14.780 -5.282 -1.747 1.00 79.25 95 ILE A CA 1
ATOM 787 C C . ILE A 1 95 ? -15.452 -4.519 -0.601 1.00 79.25 95 ILE A C 1
ATOM 789 O O . ILE A 1 95 ? -14.845 -4.417 0.459 1.00 79.25 95 ILE A O 1
ATOM 793 N N . GLU A 1 96 ? -16.668 -3.998 -0.808 1.00 78.06 96 GLU A N 1
ATOM 794 C CA . GLU A 1 96 ? -17.498 -3.424 0.266 1.00 78.06 96 GLU A CA 1
ATOM 795 C C . GLU A 1 96 ? -18.012 -4.534 1.187 1.00 78.06 96 GLU A C 1
ATOM 797 O O . GLU A 1 96 ? -18.510 -5.563 0.717 1.00 78.06 96 GLU A O 1
ATOM 802 N N . ILE A 1 97 ? -17.875 -4.341 2.496 1.00 77.62 97 ILE A N 1
ATOM 803 C CA . ILE A 1 97 ? -18.075 -5.418 3.472 1.00 77.62 97 ILE A CA 1
ATOM 804 C C . ILE A 1 97 ? -19.307 -5.166 4.312 1.00 77.62 97 ILE A C 1
ATOM 806 O O . ILE A 1 97 ? -19.485 -4.082 4.864 1.00 77.62 97 ILE A O 1
ATOM 810 N N . ASP A 1 98 ? -20.107 -6.218 4.468 1.00 79.12 98 ASP A N 1
ATOM 811 C CA . ASP A 1 98 ? -21.207 -6.246 5.419 1.00 79.12 98 ASP A CA 1
ATOM 812 C C . ASP A 1 98 ? -20.800 -6.950 6.725 1.00 79.12 98 ASP A C 1
ATOM 814 O O . ASP A 1 98 ? -19.924 -7.816 6.759 1.00 79.12 98 ASP A O 1
ATOM 818 N N . SER A 1 99 ? -21.469 -6.583 7.813 1.00 74.56 99 SER A N 1
ATOM 819 C CA . SER A 1 99 ? -21.227 -7.072 9.179 1.00 74.56 99 SER A CA 1
ATOM 820 C C . SER A 1 99 ? -21.444 -8.584 9.310 1.00 74.56 99 SER A C 1
ATOM 822 O O . SER A 1 99 ? -20.814 -9.236 10.147 1.00 74.56 99 SER A O 1
ATOM 824 N N . ASP A 1 100 ? -22.317 -9.129 8.462 1.00 80.00 100 ASP A N 1
ATOM 825 C CA . ASP A 1 100 ? -22.722 -10.536 8.449 1.00 80.00 100 ASP A CA 1
ATOM 826 C C . ASP A 1 100 ? -21.801 -11.419 7.596 1.00 80.00 100 ASP A C 1
ATOM 828 O O . ASP A 1 100 ? -21.924 -12.644 7.628 1.00 80.00 100 ASP A O 1
ATOM 832 N N . TYR A 1 101 ? -20.869 -10.821 6.845 1.00 82.50 101 TYR A N 1
ATOM 833 C CA . TYR A 1 101 ? -19.955 -11.579 5.997 1.00 82.50 101 TYR A CA 1
ATOM 834 C C . TYR A 1 101 ? -18.961 -12.386 6.822 1.00 82.50 101 TYR A C 1
ATOM 836 O O . TYR A 1 101 ? -18.491 -11.986 7.891 1.00 82.50 101 TYR A O 1
ATOM 844 N N . THR A 1 102 ? -18.603 -13.540 6.279 1.00 84.00 102 THR A N 1
ATOM 845 C CA . THR A 1 102 ? -17.532 -14.372 6.814 1.00 84.00 102 THR A CA 1
ATOM 846 C C . THR A 1 102 ? -16.179 -13.930 6.259 1.00 84.00 102 THR A C 1
ATOM 848 O O . THR A 1 102 ? -16.055 -13.350 5.173 1.00 84.00 102 THR A O 1
ATOM 851 N N . LEU A 1 103 ? -15.107 -14.257 6.981 1.00 81.25 103 LEU A N 1
ATOM 852 C CA . LEU A 1 103 ? -13.748 -13.976 6.516 1.00 81.25 103 LEU A CA 1
ATOM 853 C C . LEU A 1 103 ? -13.376 -14.736 5.228 1.00 81.25 103 LEU A C 1
ATOM 855 O O . LEU A 1 103 ? -12.485 -14.321 4.479 1.00 81.25 103 LEU A O 1
ATOM 859 N N . GLU A 1 104 ? -14.046 -15.865 4.994 1.00 81.31 104 GLU A N 1
ATOM 860 C CA . GLU A 1 104 ? -13.931 -16.691 3.792 1.00 81.31 104 GLU A CA 1
ATOM 861 C C . GLU A 1 104 ? -14.555 -15.998 2.581 1.00 81.31 104 GLU A C 1
ATOM 863 O O . GLU A 1 104 ? -13.915 -15.924 1.532 1.00 81.31 104 GLU A O 1
ATOM 868 N N . GLU A 1 105 ? -15.740 -15.407 2.745 1.00 78.00 105 GLU A N 1
ATOM 869 C CA . GLU A 1 105 ? -16.424 -14.628 1.703 1.00 78.00 105 GLU A CA 1
ATOM 870 C C . GLU A 1 105 ? -15.651 -13.362 1.324 1.00 78.00 105 GLU A C 1
ATOM 872 O O . GLU A 1 105 ? -15.631 -12.969 0.159 1.00 78.00 105 GLU A O 1
ATOM 877 N N . CYS A 1 106 ? -14.927 -12.777 2.281 1.00 75.94 106 CYS A N 1
ATOM 878 C CA . CYS A 1 106 ? -14.028 -11.650 2.034 1.00 75.94 106 CYS A CA 1
ATOM 879 C C . CYS A 1 106 ? -12.686 -12.075 1.400 1.00 75.94 106 CYS A C 1
ATOM 881 O O . CYS A 1 106 ? -11.829 -11.235 1.137 1.00 75.94 106 CYS A O 1
ATOM 883 N N . GLY A 1 107 ? -12.449 -13.376 1.188 1.00 73.69 107 GLY A N 1
ATOM 884 C CA . GLY A 1 107 ? -11.216 -13.895 0.590 1.00 73.69 107 GLY A CA 1
ATOM 885 C C . GLY A 1 107 ? -9.973 -13.786 1.484 1.00 73.69 107 GLY A C 1
ATOM 886 O O . GLY A 1 107 ? -8.848 -13.902 0.995 1.00 73.69 107 GLY A O 1
ATOM 887 N N . LEU A 1 108 ? -10.138 -13.575 2.796 1.00 78.31 108 LEU A N 1
ATOM 888 C CA . LEU A 1 108 ? -9.028 -13.381 3.740 1.00 78.31 108 LEU A CA 1
ATOM 889 C C . LEU A 1 108 ? -8.701 -14.612 4.601 1.00 78.31 108 LEU A C 1
ATOM 891 O O . LEU A 1 108 ? -7.688 -14.598 5.305 1.00 78.31 108 LEU A O 1
ATOM 895 N N . ALA A 1 109 ? -9.490 -15.684 4.520 1.00 67.31 109 ALA A N 1
ATOM 896 C CA . ALA A 1 109 ? -9.422 -16.831 5.431 1.00 67.31 109 ALA A CA 1
ATOM 897 C C . ALA A 1 109 ? -8.067 -17.558 5.532 1.00 67.31 109 ALA A C 1
ATOM 899 O O . ALA A 1 109 ? -7.747 -18.067 6.601 1.00 67.31 109 ALA A O 1
ATOM 900 N N . SER A 1 110 ? -7.241 -17.598 4.476 1.00 62.81 110 SER A N 1
ATOM 901 C CA . SER A 1 110 ? -6.009 -18.417 4.500 1.00 62.81 110 SER A CA 1
ATOM 902 C C . SER A 1 110 ? -4.689 -17.638 4.465 1.00 62.81 110 SER A C 1
ATOM 904 O O . SER A 1 110 ? -3.691 -18.131 4.986 1.00 62.81 110 SER A O 1
ATOM 906 N N . ILE A 1 111 ? -4.647 -16.448 3.856 1.00 67.50 111 ILE A N 1
ATOM 907 C CA . ILE A 1 111 ? -3.423 -15.618 3.732 1.00 67.50 111 ILE A CA 1
ATOM 908 C C . ILE A 1 111 ? -3.641 -14.222 4.337 1.00 67.50 111 ILE A C 1
ATOM 910 O O . ILE A 1 111 ? -2.694 -13.559 4.762 1.00 67.50 111 ILE A O 1
ATOM 914 N N . GLY A 1 112 ? -4.899 -13.791 4.427 1.00 75.88 112 GLY A N 1
ATOM 915 C CA . GLY A 1 112 ? -5.278 -12.472 4.904 1.00 75.88 112 GLY A CA 1
ATOM 916 C C . GLY A 1 112 ? -5.211 -12.328 6.417 1.00 75.88 112 GLY A C 1
ATOM 917 O O . GLY A 1 112 ? -4.799 -11.275 6.889 1.00 75.88 112 GLY A O 1
ATOM 918 N N . VAL A 1 113 ? -5.551 -13.372 7.184 1.00 85.00 113 VAL A N 1
ATOM 919 C CA . VAL A 1 113 ? -5.692 -13.272 8.651 1.00 85.00 113 VAL A CA 1
ATOM 920 C C . VAL A 1 113 ? -4.426 -12.778 9.353 1.00 85.00 113 VAL A C 1
ATOM 922 O O . VAL A 1 113 ? -4.530 -11.824 10.125 1.00 85.00 113 VAL A O 1
ATOM 925 N N . PRO A 1 114 ? -3.218 -13.325 9.102 1.00 85.56 114 PRO A N 1
ATOM 926 C CA . PRO A 1 114 ? -2.018 -12.845 9.787 1.00 85.56 114 PRO A CA 1
ATOM 927 C C . PRO A 1 114 ? -1.686 -11.388 9.431 1.00 85.56 114 PRO A C 1
ATOM 929 O O . PRO A 1 114 ? -1.296 -10.609 10.302 1.00 85.56 114 PRO A O 1
ATOM 932 N N . ALA A 1 115 ? -1.889 -10.999 8.168 1.00 84.38 115 ALA A N 1
ATOM 933 C CA . ALA A 1 115 ? -1.667 -9.633 7.698 1.00 84.38 115 ALA A CA 1
ATOM 934 C C . ALA A 1 115 ? -2.695 -8.651 8.284 1.00 84.38 115 ALA A C 1
ATOM 936 O O . ALA A 1 115 ? -2.325 -7.581 8.769 1.00 84.38 115 ALA A O 1
ATOM 937 N N . LEU A 1 116 ? -3.968 -9.047 8.314 1.00 86.19 116 LEU A N 1
ATOM 938 C CA . LEU A 1 116 ? -5.061 -8.307 8.934 1.00 86.19 116 LEU A CA 1
ATOM 939 C C . LEU A 1 116 ? -4.785 -8.105 10.427 1.00 86.19 116 LEU A C 1
ATOM 941 O O . LEU A 1 116 ? -4.817 -6.979 10.909 1.00 86.19 116 LEU A O 1
ATOM 945 N N . THR A 1 117 ? -4.405 -9.167 11.138 1.00 87.44 117 THR A N 1
ATOM 946 C CA . THR A 1 117 ? -4.070 -9.118 12.570 1.00 87.44 117 THR A CA 1
ATOM 947 C C . THR A 1 117 ? -2.924 -8.140 12.841 1.00 87.44 117 THR A C 1
ATOM 949 O O . THR A 1 117 ? -3.007 -7.313 13.748 1.00 87.44 117 THR A O 1
ATOM 952 N N . ALA A 1 118 ? -1.863 -8.174 12.028 1.00 85.69 118 ALA A N 1
ATOM 953 C CA . ALA A 1 118 ? -0.742 -7.245 12.153 1.00 85.69 118 ALA A CA 1
ATOM 954 C C . ALA A 1 118 ? -1.166 -5.782 11.920 1.00 85.69 118 ALA A C 1
ATOM 956 O O . ALA A 1 118 ? -0.733 -4.883 12.647 1.00 85.69 118 ALA A O 1
ATOM 957 N N . LEU A 1 119 ? -2.038 -5.534 10.936 1.00 84.94 119 LEU A N 1
ATOM 958 C CA . LEU A 1 119 ? -2.569 -4.201 10.651 1.00 84.94 119 LEU A CA 1
ATOM 959 C C . LEU A 1 119 ? -3.490 -3.688 11.761 1.00 84.94 119 LEU A C 1
ATOM 961 O O . LEU A 1 119 ? -3.362 -2.524 12.146 1.00 84.94 119 LEU A O 1
ATOM 965 N N . LEU A 1 120 ? -4.368 -4.538 12.297 1.00 86.19 120 LEU A N 1
ATOM 966 C CA . LEU A 1 120 ? -5.255 -4.203 13.411 1.00 86.19 120 LEU A CA 1
ATOM 967 C C . LEU A 1 120 ? -4.440 -3.903 14.672 1.00 86.19 120 LEU A C 1
ATOM 969 O O . LEU A 1 120 ? -4.602 -2.834 15.255 1.00 86.19 120 LEU A O 1
ATOM 973 N N . ASN A 1 121 ? -3.476 -4.760 15.022 1.00 86.06 121 ASN A N 1
ATOM 974 C CA . ASN A 1 121 ? -2.576 -4.529 16.154 1.00 86.06 121 ASN A CA 1
ATOM 975 C C . ASN A 1 121 ? -1.829 -3.197 16.022 1.00 86.06 121 ASN A C 1
ATOM 977 O O . ASN A 1 121 ? -1.721 -2.462 17.001 1.00 86.06 121 ASN A O 1
ATOM 981 N N . ARG A 1 122 ? -1.374 -2.832 14.815 1.00 84.44 122 ARG A N 1
ATOM 982 C CA . ARG A 1 122 ? -0.729 -1.534 14.559 1.00 84.44 122 ARG A CA 1
ATOM 983 C C . ARG A 1 122 ? -1.697 -0.350 14.649 1.00 84.44 122 ARG A C 1
ATOM 985 O O . ARG A 1 122 ? -1.297 0.711 15.112 1.00 84.44 122 ARG A O 1
ATOM 992 N N . LYS A 1 123 ? -2.938 -0.492 14.172 1.00 82.12 123 LYS A N 1
ATOM 993 C CA . LYS A 1 123 ? -3.943 0.588 14.198 1.00 82.12 123 LYS A CA 1
ATOM 994 C C . LYS A 1 123 ? -4.480 0.849 15.608 1.00 82.12 123 LYS A C 1
ATOM 996 O O . LYS A 1 123 ? -4.722 2.008 15.943 1.00 82.12 123 LYS A O 1
ATOM 1001 N N . PHE A 1 124 ? -4.668 -0.202 16.405 1.00 79.00 124 PHE A N 1
ATOM 1002 C CA . PHE A 1 124 ? -5.234 -0.114 17.753 1.00 79.00 124 PHE A CA 1
ATOM 1003 C C . PHE A 1 124 ? -4.188 0.081 18.850 1.00 79.00 124 PHE A C 1
ATOM 1005 O O . PHE A 1 124 ? -4.513 0.658 19.884 1.00 79.00 124 PHE A O 1
ATOM 1012 N N . SER A 1 125 ? -2.934 -0.328 18.634 1.00 76.38 125 SER A N 1
ATOM 1013 C CA . SER A 1 125 ? -1.850 -0.009 19.567 1.00 76.38 125 SER A CA 1
ATOM 1014 C C . SER A 1 125 ? -1.374 1.427 19.343 1.00 76.38 125 SER A C 1
ATOM 1016 O O . SER A 1 125 ? -0.529 1.678 18.483 1.00 76.38 125 SER A O 1
ATOM 1018 N N . LYS A 1 126 ? -1.932 2.378 20.099 1.00 70.12 126 LYS A N 1
ATOM 1019 C CA . LYS A 1 126 ? -1.454 3.768 20.157 1.00 70.12 126 LYS A CA 1
ATOM 1020 C C . LYS A 1 126 ? -0.777 4.049 21.496 1.00 70.12 126 LYS A C 1
ATOM 1022 O O . LYS A 1 126 ? -1.277 3.667 22.553 1.00 70.12 126 LYS A O 1
ATOM 1027 N N . ASP A 1 127 ? 0.345 4.759 21.422 1.00 65.88 127 ASP A N 1
ATOM 1028 C CA . ASP A 1 127 ? 1.127 5.279 22.545 1.00 65.88 127 ASP A CA 1
ATOM 1029 C C . ASP A 1 127 ? 1.451 4.239 23.632 1.00 65.88 127 ASP A C 1
ATOM 1031 O O . ASP A 1 127 ? 2.430 3.505 23.507 1.00 65.88 127 ASP A O 1
ATOM 1035 N N . LYS A 1 128 ? 0.653 4.184 24.707 1.00 61.84 128 LYS A N 1
ATOM 1036 C CA . LYS A 1 128 ? 0.913 3.370 25.909 1.00 61.84 128 LYS A CA 1
ATOM 1037 C C . LYS A 1 128 ? 0.071 2.097 26.006 1.00 61.84 128 LYS A C 1
ATOM 1039 O O . LYS A 1 128 ? 0.371 1.247 26.836 1.00 61.84 128 LYS A O 1
ATOM 1044 N N . VAL A 1 129 ? -0.961 1.948 25.174 1.00 66.69 129 VAL A N 1
ATOM 1045 C CA . VAL A 1 129 ? -1.869 0.795 25.226 1.00 66.69 129 VAL A CA 1
ATOM 1046 C C . VAL A 1 129 ? -1.512 -0.153 24.093 1.00 66.69 129 VAL A C 1
ATOM 1048 O O . VAL A 1 129 ? -1.716 0.151 22.917 1.00 66.69 129 VAL A O 1
ATOM 1051 N N . LYS A 1 130 ? -0.944 -1.308 24.444 1.00 76.25 130 LYS A N 1
ATOM 1052 C CA . LYS A 1 130 ? -0.627 -2.363 23.481 1.00 76.25 130 LYS A CA 1
ATOM 1053 C C . LYS A 1 130 ? -1.808 -3.320 23.389 1.00 76.25 130 LYS A C 1
ATOM 1055 O O . LYS A 1 130 ? -2.047 -4.097 24.308 1.00 76.25 130 LYS A O 1
ATOM 1060 N N . VAL A 1 131 ? -2.520 -3.276 22.270 1.00 80.25 131 VAL A N 1
ATOM 1061 C CA . VAL A 1 131 ? -3.600 -4.222 21.979 1.00 80.25 131 VAL A CA 1
ATOM 1062 C C . VAL A 1 131 ? -2.990 -5.403 21.231 1.00 80.25 131 VAL A C 1
ATOM 1064 O O . VAL A 1 131 ? -2.370 -5.225 20.181 1.00 80.25 131 VAL A O 1
ATOM 1067 N N . ILE A 1 132 ? -3.118 -6.602 21.799 1.00 81.50 132 ILE A N 1
ATOM 1068 C CA . ILE A 1 132 ? -2.646 -7.845 21.186 1.00 81.50 132 ILE A CA 1
ATOM 1069 C C . ILE A 1 132 ? -3.872 -8.662 20.799 1.00 81.50 132 ILE A C 1
ATOM 1071 O O . ILE A 1 132 ? -4.500 -9.285 21.646 1.00 81.50 132 ILE A O 1
ATOM 1075 N N . ILE A 1 133 ? -4.194 -8.650 19.512 1.00 84.12 133 ILE A N 1
ATOM 1076 C CA . ILE A 1 133 ? -5.193 -9.522 18.899 1.00 84.12 133 ILE A CA 1
ATOM 1077 C C . ILE A 1 133 ? -4.441 -10.722 18.323 1.00 84.12 133 ILE A C 1
ATOM 1079 O O . ILE A 1 133 ? -3.442 -10.537 17.614 1.00 84.12 133 ILE A O 1
ATOM 1083 N N . MET A 1 134 ? -4.890 -11.939 18.634 1.00 84.19 134 MET A N 1
ATOM 1084 C CA . MET A 1 134 ? -4.336 -13.159 18.050 1.00 84.19 134 MET A CA 1
ATOM 1085 C C . MET A 1 134 ? -5.114 -13.545 16.796 1.00 84.19 134 MET A C 1
ATOM 1087 O O . MET A 1 134 ? -6.335 -13.430 16.735 1.00 84.19 134 MET A O 1
ATOM 1091 N N . ALA A 1 135 ? -4.403 -14.076 15.801 1.00 83.94 135 ALA A N 1
ATOM 1092 C CA . ALA A 1 135 ? -5.038 -14.584 14.587 1.00 83.94 135 ALA A CA 1
ATOM 1093 C C . ALA A 1 135 ? -6.010 -15.738 14.893 1.00 83.94 135 ALA A C 1
ATOM 1095 O O . ALA A 1 135 ? -7.014 -15.880 14.209 1.00 83.94 135 ALA A O 1
ATOM 1096 N N . ALA A 1 136 ? -5.735 -16.531 15.935 1.00 83.81 136 ALA A N 1
ATOM 1097 C CA . ALA A 1 136 ? -6.618 -17.608 16.374 1.00 83.81 136 ALA A CA 1
ATOM 1098 C C . ALA A 1 136 ? -8.001 -17.084 16.794 1.00 83.81 136 ALA A C 1
ATOM 1100 O O . ALA A 1 136 ? -9.005 -17.640 16.361 1.00 83.81 136 ALA A O 1
ATOM 1101 N N . ASP A 1 137 ? -8.050 -15.981 17.546 1.00 83.25 137 ASP A N 1
ATOM 1102 C CA . ASP A 1 137 ? -9.308 -15.398 18.028 1.00 83.25 137 ASP A CA 1
ATOM 1103 C C . ASP A 1 137 ? -10.148 -14.861 16.856 1.00 83.25 137 ASP A C 1
ATOM 1105 O O . ASP A 1 137 ? -11.362 -15.039 16.799 1.00 83.25 137 ASP A O 1
ATOM 1109 N N . LEU A 1 138 ? -9.486 -14.279 15.853 1.00 82.19 138 LEU A N 1
ATOM 1110 C CA . LEU A 1 138 ? -10.131 -13.784 14.634 1.00 82.19 138 LEU A CA 1
ATOM 1111 C C . LEU A 1 138 ? -10.681 -14.910 13.744 1.00 82.19 13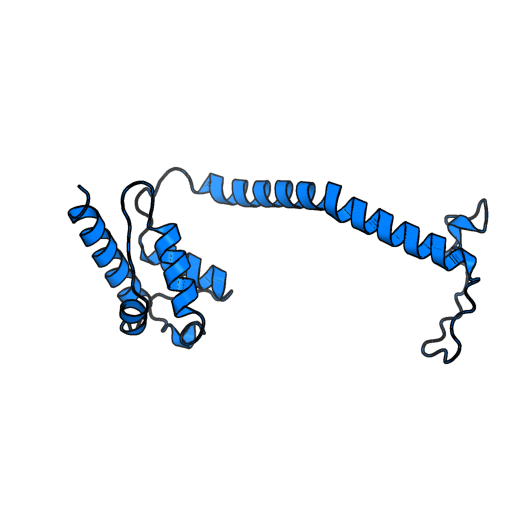8 LEU A C 1
ATOM 1113 O O . LEU A 1 138 ? -11.703 -14.712 13.101 1.00 82.19 138 LEU A O 1
ATOM 1117 N N . VAL A 1 139 ? -10.032 -16.080 13.707 1.00 83.12 139 VAL A N 1
ATOM 1118 C CA . VAL A 1 139 ? -10.513 -17.256 12.948 1.00 83.12 139 VAL A CA 1
ATOM 1119 C C . VAL A 1 139 ? -11.708 -17.920 13.630 1.00 83.12 139 VAL A C 1
ATOM 1121 O O . VAL A 1 139 ? -12.525 -18.547 12.962 1.00 83.12 139 VAL A O 1
ATOM 1124 N N . THR A 1 140 ? -11.819 -17.814 14.957 1.00 82.69 140 THR A N 1
ATOM 1125 C CA . THR A 1 140 ? -12.952 -18.404 15.687 1.00 82.69 140 THR A CA 1
ATOM 1126 C C . THR A 1 140 ? -14.263 -17.645 15.511 1.00 82.69 140 THR A C 1
ATOM 1128 O O . THR A 1 140 ? -15.325 -18.238 15.700 1.00 82.69 140 THR A O 1
ATOM 1131 N N . ALA A 1 141 ? -14.197 -16.366 15.142 1.00 83.31 141 ALA A N 1
ATOM 1132 C CA . ALA A 1 141 ? -15.372 -15.568 14.831 1.00 83.31 141 ALA A CA 1
ATOM 1133 C C . ALA A 1 141 ? -15.936 -15.947 13.458 1.00 83.31 141 ALA A C 1
ATOM 1135 O O . ALA A 1 141 ? -15.198 -16.091 12.482 1.00 83.31 141 ALA A O 1
ATOM 1136 N N . LYS A 1 142 ? -17.257 -16.100 13.382 1.00 82.31 142 LYS A N 1
ATOM 1137 C CA . LYS A 1 142 ? -17.947 -16.461 12.140 1.00 82.31 142 LYS A CA 1
ATOM 1138 C C . LYS A 1 142 ? -18.226 -15.244 11.275 1.00 82.31 142 LYS A C 1
ATOM 1140 O O . LYS A 1 142 ? -18.152 -15.354 10.056 1.00 82.31 142 LYS A O 1
ATOM 1145 N N . THR A 1 143 ? -18.530 -14.109 11.896 1.00 86.38 143 THR A N 1
ATOM 1146 C CA . THR A 1 143 ? -18.910 -12.871 11.206 1.00 86.38 143 THR A CA 1
ATOM 1147 C C . THR A 1 143 ? -17.978 -11.719 11.565 1.00 86.38 143 THR A C 1
ATOM 1149 O O . THR A 1 143 ? -17.336 -11.723 12.620 1.00 86.38 143 THR A O 1
ATOM 1152 N N . ILE A 1 144 ? -17.923 -10.699 10.706 1.00 84.19 144 ILE A N 1
ATOM 1153 C CA . ILE A 1 144 ? -17.165 -9.467 10.974 1.00 84.19 144 ILE A CA 1
ATOM 1154 C C . ILE A 1 144 ? -17.659 -8.770 12.253 1.00 84.19 144 ILE A C 1
ATOM 1156 O O . ILE A 1 144 ? -16.846 -8.219 13.000 1.00 84.19 144 ILE A O 1
ATOM 1160 N N . SER A 1 145 ? -18.957 -8.848 12.560 1.00 83.25 145 SER A N 1
ATOM 1161 C CA . SER A 1 145 ? -19.501 -8.327 13.821 1.00 83.25 145 SER A CA 1
ATOM 1162 C C . SER A 1 145 ? -18.909 -9.032 15.046 1.00 83.25 145 SER A C 1
ATOM 1164 O O . SER A 1 145 ? -18.434 -8.365 15.961 1.00 83.25 145 SER A O 1
ATOM 1166 N N . GLU A 1 146 ? -18.857 -10.368 15.050 1.00 84.00 146 GLU A N 1
ATOM 1167 C CA . GLU A 1 146 ? -18.253 -11.130 16.156 1.00 84.00 146 GLU A CA 1
ATOM 1168 C C . GLU A 1 146 ? -16.755 -10.815 16.304 1.00 84.00 146 GLU A C 1
ATOM 1170 O O . GLU A 1 146 ? -16.225 -10.727 17.412 1.00 84.00 146 GLU A O 1
ATOM 1175 N N . MET A 1 147 ? -16.055 -10.586 15.191 1.00 84.38 147 MET A N 1
ATOM 1176 C CA . MET A 1 147 ? -14.658 -10.151 15.222 1.00 84.38 147 MET A CA 1
ATOM 1177 C C . MET A 1 147 ? -14.496 -8.768 15.855 1.00 84.38 147 MET A C 1
ATOM 1179 O O . MET A 1 147 ? -13.532 -8.541 16.587 1.00 84.38 147 MET A O 1
ATOM 1183 N N . ALA A 1 148 ? -15.416 -7.839 15.583 1.00 85.19 148 ALA A N 1
ATOM 1184 C CA . ALA A 1 148 ? -15.410 -6.521 16.205 1.00 85.19 148 ALA A CA 1
ATOM 1185 C C . ALA A 1 148 ? -15.594 -6.623 17.727 1.00 85.19 148 ALA A C 1
ATOM 1187 O O . ALA A 1 148 ? -14.840 -5.983 18.460 1.00 85.19 148 ALA A O 1
ATOM 1188 N N . ASP A 1 149 ? -16.486 -7.500 18.196 1.00 85.44 149 ASP A N 1
ATOM 1189 C CA . ASP A 1 149 ? -16.709 -7.749 19.627 1.00 85.44 149 ASP A CA 1
ATOM 1190 C C . ASP A 1 149 ? -15.463 -8.320 20.326 1.00 85.44 149 ASP A C 1
ATOM 1192 O O . ASP A 1 149 ? -15.117 -7.921 21.445 1.00 85.44 149 ASP A O 1
ATOM 1196 N N . ILE A 1 150 ? -14.733 -9.221 19.656 1.00 85.88 150 ILE A N 1
ATOM 1197 C CA . ILE A 1 150 ? -13.452 -9.752 20.149 1.00 85.88 150 ILE A CA 1
ATOM 1198 C C . ILE A 1 150 ? -12.413 -8.632 20.262 1.00 85.88 150 ILE A C 1
ATOM 1200 O O . ILE A 1 150 ? -11.684 -8.551 21.254 1.00 85.88 150 ILE A O 1
ATOM 1204 N N . ILE A 1 151 ? -12.347 -7.742 19.269 1.00 85.19 151 ILE A N 1
ATOM 1205 C CA . ILE A 1 151 ? -11.420 -6.606 19.270 1.00 85.19 151 ILE A CA 1
ATOM 1206 C C . ILE A 1 151 ? -11.777 -5.613 20.379 1.00 85.19 151 ILE A C 1
ATOM 1208 O O . ILE A 1 151 ? -10.881 -5.131 21.072 1.00 85.19 151 ILE A O 1
ATOM 1212 N N . ASP A 1 152 ? -13.060 -5.321 20.585 1.00 85.12 152 ASP A N 1
ATOM 1213 C CA . ASP A 1 152 ? -13.514 -4.440 21.661 1.00 85.12 152 ASP A CA 1
ATOM 1214 C C . ASP A 1 152 ? -13.235 -5.040 23.041 1.00 85.12 152 ASP A C 1
ATOM 1216 O O . ASP A 1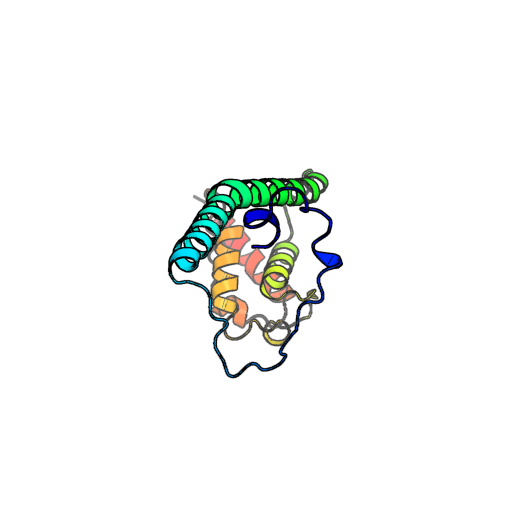 152 ? -12.733 -4.343 23.927 1.00 85.12 152 ASP A O 1
ATOM 1220 N N . SER A 1 153 ? -13.413 -6.351 23.197 1.00 84.44 153 SER A N 1
ATOM 1221 C CA . SER A 1 153 ? -13.021 -7.078 24.407 1.00 84.44 153 SER A CA 1
ATOM 1222 C C . SER A 1 153 ? -11.506 -7.007 24.646 1.00 84.44 153 SER A C 1
ATOM 1224 O O . SER A 1 153 ? -11.060 -6.722 25.759 1.00 84.44 153 SER A O 1
ATOM 1226 N N . ALA A 1 154 ? -10.693 -7.189 23.600 1.00 82.81 154 ALA A N 1
ATOM 1227 C CA . ALA A 1 154 ? -9.237 -7.075 23.684 1.00 82.81 154 ALA A CA 1
ATOM 1228 C C . ALA A 1 154 ? -8.780 -5.645 24.028 1.00 82.81 154 ALA A C 1
ATOM 1230 O O . ALA A 1 154 ? -7.843 -5.461 24.808 1.00 82.81 154 ALA A O 1
ATOM 1231 N N . LYS A 1 155 ? -9.459 -4.621 23.498 1.00 80.81 155 LYS A N 1
ATOM 1232 C CA . LYS A 1 155 ? -9.218 -3.210 23.838 1.00 80.81 155 LYS A CA 1
ATOM 1233 C C . LYS A 1 155 ? -9.603 -2.900 25.283 1.00 80.81 155 LYS A C 1
ATOM 1235 O O . LYS A 1 155 ? -8.840 -2.222 25.967 1.00 80.81 155 LYS A O 1
ATOM 1240 N N . ALA A 1 156 ? -10.734 -3.416 25.764 1.00 81.00 156 ALA A N 1
ATOM 1241 C CA . ALA A 1 156 ? -11.165 -3.253 27.152 1.00 81.00 156 ALA A CA 1
ATOM 1242 C C . ALA A 1 156 ? -10.166 -3.894 28.132 1.00 81.00 156 ALA A C 1
ATOM 1244 O O . ALA A 1 156 ? -9.784 -3.274 29.126 1.00 81.00 156 ALA A O 1
ATOM 1245 N N . LEU A 1 157 ? -9.670 -5.096 27.815 1.00 78.62 157 LEU A N 1
ATOM 1246 C CA . LEU A 1 157 ? -8.624 -5.764 28.593 1.00 78.62 157 LEU A CA 1
ATOM 1247 C C . LEU A 1 157 ? -7.308 -4.978 28.585 1.00 78.62 157 LEU A C 1
ATOM 1249 O O . LEU A 1 157 ? -6.702 -4.796 29.639 1.00 78.62 157 LEU A O 1
ATOM 1253 N N . ALA A 1 158 ? -6.889 -4.463 27.427 1.00 73.12 158 ALA A N 1
ATOM 1254 C CA . ALA A 1 158 ? -5.685 -3.642 27.317 1.00 73.12 158 ALA A CA 1
ATOM 1255 C C . ALA A 1 158 ? -5.809 -2.313 28.090 1.00 73.12 158 ALA A C 1
ATOM 1257 O O . ALA A 1 158 ? -4.832 -1.856 28.679 1.00 73.12 158 ALA A O 1
ATOM 1258 N N . GLY A 1 159 ? -7.008 -1.722 28.143 1.00 68.44 159 GLY A N 1
ATOM 1259 C CA . GLY A 1 159 ? -7.304 -0.542 28.962 1.00 68.44 159 GLY A CA 1
ATOM 1260 C C . GLY A 1 159 ? -7.260 -0.828 30.466 1.00 68.44 159 GLY A C 1
ATOM 1261 O O . GLY A 1 159 ? -6.766 -0.005 31.230 1.00 68.44 159 GLY A O 1
ATOM 1262 N N . HIS A 1 160 ? -7.704 -2.013 30.895 1.00 63.00 160 HIS A N 1
ATOM 1263 C CA . HIS A 1 160 ? -7.668 -2.430 32.302 1.00 63.00 160 HIS A CA 1
ATOM 1264 C C . HIS A 1 160 ? -6.268 -2.886 32.766 1.00 63.00 160 HIS A C 1
ATOM 1266 O O . HIS A 1 160 ? -5.974 -2.880 33.961 1.00 63.00 160 HIS A O 1
ATOM 1272 N N . GLN A 1 161 ? -5.396 -3.288 31.836 1.00 57.75 161 GLN A N 1
ATOM 1273 C CA . GLN A 1 161 ? -4.002 -3.670 32.099 1.00 57.75 161 GLN A CA 1
ATOM 1274 C C . GLN A 1 161 ? -3.010 -2.497 31.994 1.00 57.75 161 GLN A C 1
ATOM 1276 O O . GLN A 1 161 ? -1.820 -2.691 32.240 1.00 57.75 161 GLN A O 1
ATOM 1281 N N . GLY A 1 162 ? -3.483 -1.293 31.651 1.00 50.03 162 GLY A N 1
ATOM 1282 C CA . GLY A 1 162 ? -2.680 -0.073 31.586 1.00 50.03 162 GLY A CA 1
ATOM 1283 C C . GLY A 1 162 ? -2.261 0.440 32.967 1.00 50.03 162 GLY A C 1
ATOM 1284 O O . GLY A 1 162 ? -2.904 1.335 33.513 1.00 50.03 162 GLY A O 1
ATOM 1285 N N . ILE A 1 163 ? -1.171 -0.120 33.499 1.00 41.34 163 ILE A N 1
ATOM 1286 C CA . ILE A 1 163 ? -0.240 0.553 34.422 1.00 41.34 163 ILE A CA 1
ATOM 1287 C C . ILE A 1 163 ? 0.843 1.228 33.576 1.00 41.34 163 ILE A C 1
ATOM 1289 O O . ILE A 1 163 ? 1.368 0.551 32.661 1.00 41.34 163 ILE A O 1
#

Sequence (163 aa):
YYAATRSGSFWNWWQYRKKMYWVSPQPCPTEWYEYFLVVGLVVCWSHLMTYHLEPCVANVFNFFVGLGKSNNTKDEEEKSSHKVLCDTIEGMTGIEIDSDYTLEECGLASIGVPALTALLNRKFSKDKVKVIIMAADLVTAKTISEMADIIDSAKALAGHQGI

Radius of gyration: 27.6 Å; chains: 1; bounding box: 48×42×79 Å

Foldseek 3Di:
DCPVPDPPCNPCPVVDPDPDDVDDPDDDPDPPVVVCVVVVVVVVVVVCCVPPVVVVVVVVVVVVVCVVCVVVPDDPPPPQLLNVLQVLLCVVQVDRDDQADFCVNSVCQPPNLVVSQVVSQVVLDDDQQRQHDDSVCNNPDGGSNSNSVSSVVSSVVSVVVRD

Secondary structure (DSSP, 8-state):
-HHHHSTT-TTGGGGS-----TT-SSPP---HHHHHHHHHHHHHHHHHIIIIIHHHHHHHHHHHHHHHHHTT-SS-TT--HHHHHHHHHHHHH-S---TT--TTTTT-TTTHHHHHHHHHHHHH-BTTB-----HHHHHH-SSHHHHHHHHHHHHHHHHHT--

=== Feature glossary ===
The record interleaves many kinds of information about one protein. Here is each kind framed as the question it answers.

Q: What does the local fold look like, residue by residue?
A: The Foldseek 3Di string encodes local tertiary geometry as a 20-letter alphabet — one character per residue — derived from the relative positions of nearby Cα atoms. Unlike the amino-acid sequence, 3Di is a direct function of the 3D structure, so two proteins with the same fold have similar 3Di strings even at low sequence identity.

Q: Which residues are in helices, strands, or loops?
A: The SS8 string is DSSP's per-residue secondary-structure call. α-helix (H) means an i→i+4 H-bond ladder; β-strand (E) means the residue participates in a β-sheet; 3₁₀ (G) and π (I) are tighter and wider helices; T/S are turns/bends; '-' is loop.

Q: How big and how compact is the whole molecule?
A: Radius of gyration (Rg) is the root-mean-square distance of Cα atoms from their centroid — a single number for overall size and compactness. A globular domain of N residues has Rg ≈ 2.2·N^0.38 Å; an extended or disordered chain has a much larger Rg. The Cα contact count is the number of residue pairs whose Cα atoms are within 8 Å and are more than four positions apart in sequence — a standard proxy for tertiary packing density. The bounding box is the smallest axis-aligned box enclosing all Cα atoms.

Q: Where is each backbone atom in 3D?
A: Structure coordinates are given as an mmCIF _atom_site loop: one row per atom with element, residue name, chain id, sequence number, and x/y/z position in Å. Only the four main-chain atoms per residue are included here; side chains are omitted to keep the record compact.

Q: What is the amino-acid chain?
A: Primary structure: the covalent order of the twenty standard amino acids along the backbone. Two proteins with the same sequence will (almost always) fold to the same structure; two with 30% identity often share a fold but not the details.

Q: What if only a Cα trace is available?
A: Three-state secondary structure (P-SEA) collapses the eight DSSP classes into helix (a), strand (b), and coil (c). P-SEA assigns these from Cα geometry alone — distances and angles — without requiring backbone oxygens, so it works on any Cα trace.

Q: What family and function is it annotated with?
A: Database cross-references. InterPro integrates a dozen domain/family signature databases into unified entries with residue-range hits. GO terms attach function/process/location labels with evidence codes. CATH codes position the fold in a four-level structural taxonomy. Organism is the NCBI-taxonomy species name.

Q: How confident is the AlphaFold model at each residue?
A: pLDDT is the predicted lDDT-Cα score: AlphaFold's confidence that the local environment of each residue (all inter-atomic distances within 15 Å) is correctly placed. It is a per-residue number between 0 and 100, with higher meaning more reliable.

Q: How mobile is each atom in the crystal?
A: B-factor (Debye–Waller factor) reflects atomic displacement in the crystal lattice. It is an experimental observable (units Å²), not a prediction; low values mean the atom is pinned down, high values mean it moves or is heterogeneous across the crystal.

Q: Which residues are buried vs exposed?
A: SASA measures how much of the protein is reachable by solvent. It is computed by rolling a water-sized probe over the atomic 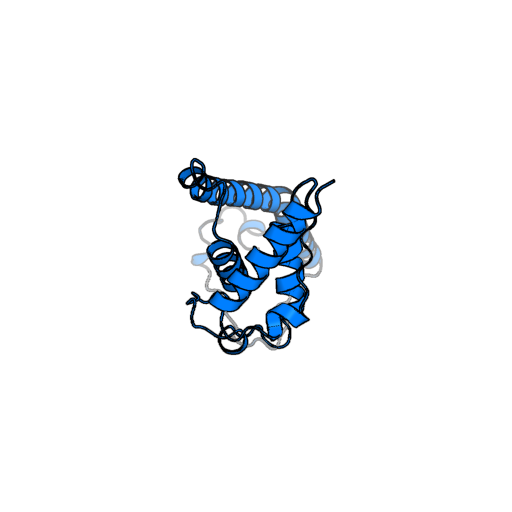surface and summing the exposed area (Å²). Per-residue SASA distinguishes core (buried, low SASA) from surface (exposed, high SASA) residues; total SASA is a whole-molecule size measure.

Q: What do the diagnostic plots show?
A: Plot images: a contact map (which residues are close in 3D, as an N×N binary image), a Ramachandran scatter (backbone torsion angles, revealing secondary-structure composition at a glance), and — for AlphaFold structures — a PAE heatmap (pairwise prediction confidence).

Q: What known structures does this most resemble?
A: The Foldseek neighbor list gives the closest experimentally determined structures in the PDB, ranked by structural alignment. TM-score near 1 means near-identical fold; near 0.3 means only rough topology match. This is how one finds what a novel AlphaFold prediction most resembles in the solved-structure universe.

Q: Are the domains correctly placed relative to each other?
A: Predicted aligned error is AlphaFold's pairwise confidence. Unlike pLDDT (per-residue), PAE is per-residue-pair and captures whether two parts of the structure are correctly placed relative to each other. Units are ångströms of expected positional error.

Q: What do the rendered images show?
A: Structure images are PyMOL renders from six orthogonal camera directions. Cartoon representation draws helices as coils and strands as arrows; sticks shows the backbone as bonds; surface shows the solvent-excluded envelope. Rainbow coloring maps sequence position to hue (blue→red, N→C); chain coloring assigns a distinct color per polypeptide.

Q: What are the backbone torsion angles?
A: φ (phi) and ψ (psi) are the two rotatable backbone dihedrals per residue: φ is the C(i-1)–N–Cα–C torsion, ψ is the N–Cα–C–N(i+1) torsion, both in degrees on (−180°, 180°]. α-helical residues cluster near (−60°, −45°); β-strand residues near (−120°, +130°). A Ramachandran plot is simply a scatter of (φ, ψ) for every residue.